Protein AF-A0A1J0MZK4-F1 (afdb_monomer_lite)

Structure (mmCIF, N/CA/C/O backbone):
data_AF-A0A1J0MZK4-F1
#
_entry.id   AF-A0A1J0MZK4-F1
#
loop_
_atom_site.group_PDB
_atom_site.id
_atom_site.type_symbol
_atom_site.label_atom_id
_atom_site.label_alt_id
_atom_site.label_comp_id
_atom_site.label_asym_id
_atom_site.label_entity_id
_atom_site.label_seq_id
_atom_site.pdbx_PDB_ins_code
_atom_site.Cartn_x
_atom_site.Cartn_y
_atom_site.Cartn_z
_atom_site.occupancy
_atom_site.B_iso_or_equiv
_atom_site.auth_seq_id
_atom_site.auth_comp_id
_atom_site.auth_asym_id
_atom_site.auth_atom_id
_atom_site.pdbx_PDB_model_num
ATOM 1 N N . MET A 1 1 ? -8.703 12.647 11.241 1.00 46.16 1 MET A N 1
ATOM 2 C CA . MET A 1 1 ? -9.928 11.837 11.082 1.00 46.16 1 MET A CA 1
ATOM 3 C C . MET A 1 1 ? -10.052 10.964 12.318 1.00 46.16 1 MET A C 1
ATOM 5 O O . MET A 1 1 ? -9.254 10.049 12.451 1.00 46.16 1 MET A O 1
ATOM 9 N N . LEU A 1 2 ? -10.949 11.294 13.245 1.00 32.50 2 LEU A N 1
ATOM 10 C CA . LEU A 1 2 ? -11.140 10.554 14.501 1.00 32.50 2 LEU A CA 1
ATOM 11 C C . LEU A 1 2 ? -12.250 9.514 14.287 1.00 32.50 2 LEU A C 1
ATOM 13 O O . LEU A 1 2 ? -13.219 9.819 13.619 1.00 32.50 2 LEU A O 1
ATOM 17 N N . VAL A 1 3 ? -12.131 8.294 14.806 1.00 44.38 3 VAL A N 1
ATOM 18 C CA . VAL A 1 3 ? -13.223 7.297 14.842 1.00 44.38 3 VAL A CA 1
ATOM 19 C C . VAL A 1 3 ? -13.531 7.092 16.321 1.00 44.38 3 VAL A C 1
ATOM 21 O O . VAL A 1 3 ? -12.708 6.517 17.028 1.00 44.38 3 VAL A O 1
ATOM 24 N N . SER A 1 4 ? -14.647 7.646 16.798 1.00 35.59 4 SER A N 1
ATOM 25 C CA . SER A 1 4 ? -15.149 7.472 18.169 1.00 35.59 4 SER A CA 1
ATOM 26 C C . SER A 1 4 ? -16.149 6.323 18.159 1.00 35.59 4 SER A C 1
ATOM 28 O O . SER A 1 4 ? -16.959 6.262 17.244 1.00 35.59 4 SER A O 1
ATOM 30 N N . ILE A 1 5 ? -16.067 5.399 19.113 1.00 45.16 5 ILE A N 1
ATOM 31 C CA . ILE A 1 5 ? -16.914 4.203 19.196 1.00 45.16 5 ILE A CA 1
ATOM 32 C C . ILE A 1 5 ? -17.837 4.375 20.408 1.00 45.16 5 ILE A C 1
ATOM 34 O O . ILE A 1 5 ? -17.351 4.448 21.532 1.00 45.16 5 ILE A O 1
ATOM 38 N N . GLU A 1 6 ? -19.152 4.472 20.192 1.00 30.55 6 GLU A N 1
ATOM 39 C CA . GLU A 1 6 ? -20.142 4.620 21.267 1.00 30.55 6 GLU A CA 1
ATOM 40 C C . GLU A 1 6 ? -21.362 3.726 21.002 1.00 30.55 6 GLU A C 1
ATOM 42 O O . GLU A 1 6 ? -21.846 3.631 19.874 1.00 30.55 6 GLU A O 1
ATOM 47 N N . ASN A 1 7 ? -21.842 3.055 22.053 1.00 42.41 7 ASN A N 1
ATOM 48 C CA . ASN A 1 7 ? -22.743 1.907 21.980 1.00 42.41 7 ASN A CA 1
ATOM 49 C C . ASN A 1 7 ? -24.198 2.289 22.338 1.00 42.41 7 ASN A C 1
ATOM 51 O O . ASN A 1 7 ? -24.444 2.989 23.323 1.00 42.41 7 ASN A O 1
ATOM 55 N N . ARG A 1 8 ? -25.192 1.750 21.612 1.00 35.09 8 ARG A N 1
ATOM 56 C CA . ARG A 1 8 ? -26.586 1.620 22.092 1.00 35.09 8 ARG A CA 1
ATOM 57 C C . ARG A 1 8 ? -26.991 0.145 22.068 1.00 35.09 8 ARG A C 1
ATOM 59 O O . ARG A 1 8 ? -27.215 -0.446 21.020 1.00 35.09 8 ARG A O 1
ATOM 66 N N . ILE A 1 9 ? -27.111 -0.436 23.258 1.00 43.44 9 ILE A N 1
ATOM 67 C CA . ILE A 1 9 ? -27.251 -1.878 23.491 1.00 43.44 9 ILE A CA 1
ATOM 68 C C . ILE A 1 9 ? -28.660 -2.401 23.139 1.00 43.44 9 ILE A C 1
ATOM 70 O O . ILE A 1 9 ? -29.664 -1.900 23.650 1.00 43.44 9 ILE A O 1
ATOM 74 N N . LYS A 1 10 ? -28.724 -3.536 22.426 1.00 32.84 10 LYS A N 1
ATOM 75 C CA . LYS A 1 10 ? -29.599 -4.664 22.807 1.00 32.84 10 LYS A CA 1
ATOM 76 C C . LYS A 1 10 ? -28.755 -5.944 22.890 1.00 32.84 10 LYS A C 1
ATOM 78 O O . LYS A 1 10 ? -28.070 -6.268 21.924 1.00 32.84 10 LYS A O 1
ATOM 83 N N . PRO A 1 11 ? -28.786 -6.682 24.014 1.00 35.72 11 PRO A N 1
ATOM 84 C CA . PRO A 1 11 ? -27.902 -7.817 24.218 1.00 35.72 11 PRO A CA 1
ATOM 85 C C . PRO A 1 11 ? -28.488 -9.051 23.527 1.00 35.72 11 PRO A C 1
ATOM 87 O O . PRO A 1 11 ? -29.549 -9.537 23.920 1.00 35.72 11 PRO A O 1
ATOM 90 N N . SER A 1 12 ? -27.790 -9.599 22.534 1.00 36.28 12 SER A N 1
ATOM 91 C CA . SER A 1 12 ? -27.989 -10.998 22.153 1.00 36.28 12 SER A CA 1
ATOM 92 C C . SER A 1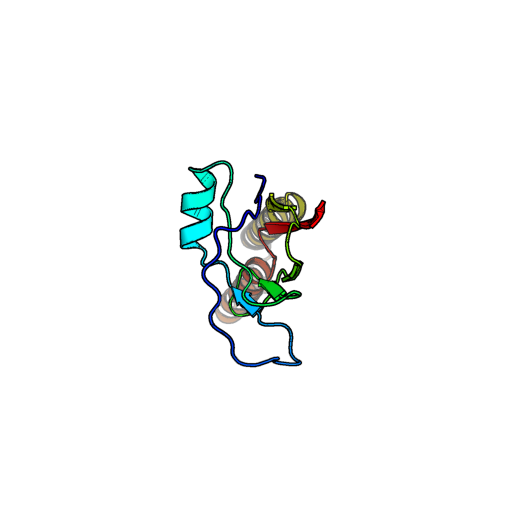 12 ? -26.801 -11.795 22.671 1.00 36.28 12 SER A C 1
ATOM 94 O O . SER A 1 12 ? -25.659 -11.608 22.265 1.00 36.28 12 SER A O 1
ATOM 96 N N . ARG A 1 13 ? -27.081 -12.623 23.680 1.00 41.69 13 ARG A N 1
ATOM 97 C CA . ARG A 1 13 ? -26.185 -13.679 24.145 1.00 41.69 13 ARG A CA 1
ATOM 98 C C . ARG A 1 13 ? -25.894 -14.564 22.936 1.00 41.69 13 ARG A C 1
ATOM 100 O O . ARG A 1 13 ? -26.867 -14.994 22.336 1.00 41.69 13 ARG A O 1
ATOM 107 N N . PHE A 1 14 ? -24.634 -14.815 22.590 1.00 38.03 14 PHE A N 1
ATOM 108 C CA . PHE A 1 14 ? -24.085 -16.144 22.274 1.00 38.03 14 PHE A CA 1
ATOM 109 C C . PHE A 1 14 ? -22.692 -16.046 21.618 1.00 38.03 14 PHE A C 1
ATOM 111 O O . PHE A 1 14 ? -22.480 -15.263 20.703 1.00 38.03 14 PHE A O 1
ATOM 118 N N . PHE A 1 15 ? -21.808 -16.936 22.089 1.00 39.06 15 PHE A N 1
ATOM 119 C CA . PHE A 1 15 ? -20.451 -17.283 21.635 1.00 39.06 15 PHE A CA 1
ATOM 120 C C . PHE A 1 15 ? -19.288 -16.366 22.043 1.00 39.06 15 PHE A C 1
ATOM 122 O O . PHE A 1 15 ? -19.019 -15.346 21.432 1.00 39.06 15 PHE A O 1
ATOM 129 N N . HIS A 1 16 ? -18.530 -16.819 23.051 1.00 36.28 16 HIS A N 1
ATOM 130 C CA . HIS A 1 16 ? -17.130 -16.443 23.246 1.00 36.28 16 HIS A CA 1
ATOM 131 C C . HIS A 1 16 ? -16.280 -17.131 22.172 1.00 36.28 16 HIS A C 1
ATOM 133 O O . HIS A 1 16 ? -15.918 -18.300 22.333 1.00 36.28 16 HIS A O 1
ATOM 139 N N . TYR A 1 17 ? -15.955 -16.431 21.085 1.00 42.31 17 TYR A N 1
ATOM 140 C CA . TYR A 1 17 ? -14.875 -16.864 20.209 1.00 42.31 17 TYR A CA 1
ATOM 141 C C . TYR A 1 17 ? -13.536 -16.440 20.828 1.00 42.31 17 TYR A C 1
ATOM 143 O O . TYR A 1 17 ? -13.320 -15.303 21.221 1.00 42.31 17 TYR A O 1
ATOM 151 N N . THR A 1 18 ? -12.602 -17.382 20.953 1.00 49.25 18 THR A N 1
ATOM 152 C CA . THR A 1 18 ? -11.253 -17.130 21.503 1.00 49.25 18 THR A CA 1
ATOM 153 C C . THR A 1 18 ? -10.317 -16.467 20.482 1.00 49.25 18 THR A C 1
ATOM 155 O O . THR A 1 18 ? -9.159 -16.181 20.785 1.00 49.25 18 THR A O 1
ATOM 158 N N . PHE A 1 19 ? -10.801 -16.236 19.259 1.00 51.00 19 PHE A N 1
ATOM 159 C CA . PHE A 1 19 ? -10.048 -15.622 18.174 1.00 51.00 19 PHE A CA 1
ATOM 160 C C . PHE A 1 19 ? -10.560 -14.203 17.938 1.00 51.00 19 PHE A C 1
ATOM 162 O O . PHE A 1 19 ? -11.756 -14.041 17.713 1.00 51.00 19 PHE A O 1
ATOM 169 N N . PRO A 1 20 ? -9.680 -13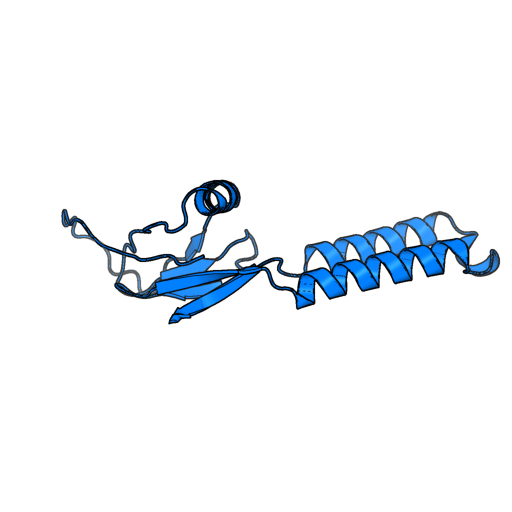.185 17.942 1.00 57.91 20 PRO A N 1
ATOM 170 C CA . PRO A 1 20 ? -10.102 -11.810 17.725 1.00 57.91 20 PRO A CA 1
ATOM 171 C C . PRO A 1 20 ? -10.742 -11.680 16.341 1.00 57.91 20 PRO A C 1
ATOM 173 O O . PRO A 1 20 ? -10.090 -11.924 15.321 1.00 57.91 20 PRO A O 1
ATOM 176 N N . ILE A 1 21 ? -12.016 -11.296 16.312 1.00 64.12 21 ILE A N 1
ATOM 177 C CA . ILE A 1 21 ? -12.781 -11.107 15.080 1.00 64.12 21 ILE A CA 1
ATOM 178 C C . ILE A 1 21 ? -12.156 -9.952 14.287 1.00 64.12 21 ILE A C 1
ATOM 180 O O . ILE A 1 21 ? -11.926 -8.864 14.820 1.00 64.12 21 ILE A O 1
ATOM 184 N N . ALA A 1 22 ? -11.848 -10.186 13.009 1.00 63.66 22 ALA A N 1
ATOM 185 C CA . ALA A 1 22 ? -11.317 -9.156 12.124 1.00 63.66 22 ALA A CA 1
ATOM 186 C C . ALA A 1 22 ? -12.459 -8.319 11.529 1.00 63.66 22 ALA A C 1
ATOM 188 O O . ALA A 1 22 ? -13.201 -8.780 10.662 1.00 63.66 22 ALA A O 1
ATOM 189 N N . ILE A 1 23 ? -12.580 -7.075 11.981 1.00 69.75 23 ILE A N 1
ATOM 190 C CA . ILE A 1 23 ? -13.461 -6.064 11.408 1.00 69.75 23 ILE A CA 1
ATOM 191 C C . ILE A 1 23 ? -12.733 -5.423 10.222 1.00 69.75 23 ILE A C 1
ATOM 193 O O . ILE A 1 23 ? -11.745 -4.700 10.376 1.00 69.75 23 ILE A O 1
ATOM 197 N N . ARG A 1 24 ? -13.229 -5.697 9.013 1.00 71.81 24 ARG A N 1
ATOM 198 C CA . ARG A 1 24 ? -12.689 -5.147 7.764 1.00 71.81 24 ARG A CA 1
ATOM 199 C C . ARG A 1 24 ? -13.448 -3.884 7.380 1.00 71.81 24 ARG A C 1
ATOM 2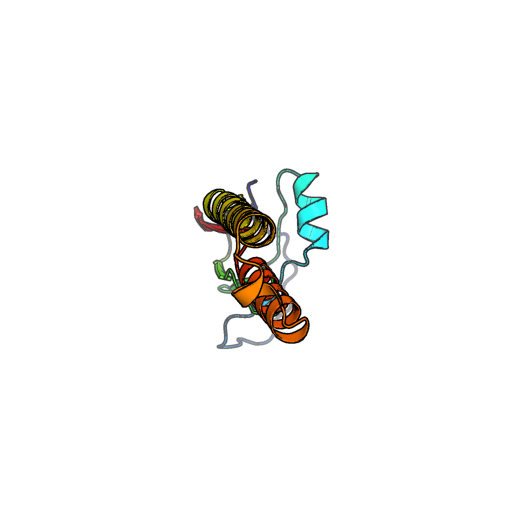01 O O . ARG A 1 24 ? -14.614 -3.959 6.995 1.00 71.81 24 ARG A O 1
ATOM 208 N N . ILE A 1 25 ? -12.785 -2.730 7.428 1.00 70.62 25 ILE A N 1
ATOM 209 C CA . ILE A 1 25 ? -13.368 -1.482 6.923 1.00 70.62 25 ILE A CA 1
ATOM 210 C C . ILE A 1 25 ? -13.300 -1.515 5.397 1.00 70.62 25 ILE A C 1
ATOM 212 O O . ILE A 1 25 ? -12.221 -1.504 4.805 1.00 70.62 25 ILE A O 1
ATOM 216 N N . ASN A 1 26 ? -14.459 -1.535 4.740 1.00 63.38 26 ASN A N 1
ATOM 217 C CA . ASN A 1 26 ? -14.520 -1.448 3.286 1.00 63.38 26 ASN A CA 1
ATOM 218 C C . ASN A 1 26 ? -14.072 -0.048 2.822 1.00 63.38 26 ASN A C 1
ATOM 220 O O . ASN A 1 26 ? -14.462 0.973 3.381 1.00 63.38 26 ASN A O 1
ATOM 224 N N . LYS A 1 27 ? -13.272 0.011 1.755 1.00 58.19 27 LYS A N 1
ATOM 225 C CA . LYS A 1 27 ? -12.773 1.251 1.145 1.00 58.19 27 LYS A CA 1
ATOM 226 C C . LYS A 1 27 ? -13.873 2.269 0.801 1.00 58.19 27 LYS A C 1
ATOM 228 O O . LYS A 1 27 ? -13.599 3.465 0.841 1.00 58.19 27 LYS A O 1
ATOM 233 N N . LYS A 1 28 ? -15.101 1.815 0.509 1.00 55.72 28 LYS A N 1
ATOM 234 C CA . LYS A 1 28 ? -16.273 2.694 0.330 1.00 55.72 28 LYS A CA 1
ATOM 235 C C . LYS A 1 28 ? -16.636 3.453 1.609 1.00 55.72 28 LYS A C 1
ATOM 237 O O . LYS A 1 28 ? -16.835 4.659 1.545 1.00 55.72 28 LYS A O 1
ATOM 242 N N . TYR A 1 29 ? -16.588 2.785 2.763 1.00 57.75 29 TYR A N 1
ATOM 243 C CA . TYR A 1 29 ? -16.799 3.438 4.053 1.00 57.75 29 TYR A CA 1
ATOM 244 C C . TYR A 1 29 ? -15.720 4.483 4.321 1.00 57.75 29 TYR A C 1
ATOM 246 O O . TYR A 1 29 ? -16.044 5.537 4.828 1.00 57.75 29 TYR A O 1
ATOM 254 N N . ILE A 1 30 ? -14.462 4.288 3.903 1.00 58.12 30 ILE A N 1
ATOM 255 C CA . ILE A 1 30 ? -13.434 5.340 4.050 1.00 58.12 30 ILE A CA 1
ATOM 256 C C . ILE A 1 30 ? -13.779 6.600 3.256 1.00 58.12 30 ILE A C 1
ATOM 258 O O . ILE A 1 30 ? -13.567 7.696 3.757 1.00 58.12 30 ILE A O 1
ATOM 262 N N . GLN A 1 31 ? -14.322 6.468 2.046 1.00 51.84 31 GLN A N 1
ATOM 263 C CA . GLN A 1 31 ? -14.748 7.633 1.262 1.00 51.84 31 GLN A CA 1
ATOM 264 C C . GLN A 1 31 ? -15.948 8.346 1.901 1.00 51.84 31 GLN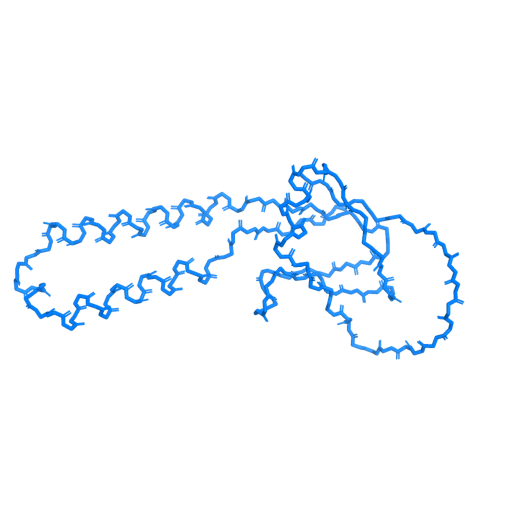 A C 1
ATOM 266 O O . GLN A 1 31 ? -16.007 9.570 1.867 1.00 51.84 31 GLN A O 1
ATOM 271 N N . GLU A 1 32 ? -16.853 7.604 2.541 1.00 50.50 32 GLU A N 1
ATOM 272 C CA . GLU A 1 32 ? -17.951 8.171 3.334 1.00 50.50 32 GLU A CA 1
ATOM 273 C C . GLU A 1 32 ? -17.451 8.807 4.650 1.00 50.50 32 GLU A C 1
ATOM 275 O O . GLU A 1 32 ? -17.916 9.883 5.012 1.00 50.50 32 GLU A O 1
ATOM 280 N N . ILE A 1 33 ? -16.429 8.235 5.305 1.00 52.53 33 ILE A N 1
ATOM 281 C CA . ILE A 1 33 ? -15.748 8.798 6.492 1.00 52.53 33 ILE A CA 1
ATOM 282 C C . ILE A 1 33 ? -14.933 10.056 6.116 1.00 52.53 33 ILE A C 1
ATOM 284 O O . ILE A 1 33 ? -14.731 10.943 6.934 1.00 52.53 33 ILE A O 1
ATOM 288 N N . VAL A 1 34 ? -14.468 10.209 4.870 1.00 50.78 34 VAL A N 1
ATOM 289 C CA . VAL A 1 34 ? -13.855 11.481 4.427 1.00 50.78 34 VAL A CA 1
ATOM 290 C C . VAL A 1 34 ? -14.882 12.623 4.437 1.00 50.78 34 VAL A C 1
ATOM 292 O O . VAL A 1 34 ? -14.501 13.765 4.678 1.00 50.78 34 VAL A O 1
ATOM 295 N N . ASN A 1 35 ? -16.168 12.315 4.238 1.00 51.78 35 ASN A N 1
ATOM 296 C CA . ASN A 1 35 ? -17.262 13.287 4.318 1.00 51.78 35 ASN A CA 1
ATOM 297 C C . ASN A 1 35 ? -17.850 13.427 5.735 1.00 51.78 35 ASN A C 1
ATOM 299 O O . ASN A 1 35 ? -18.443 14.457 6.045 1.00 51.78 35 ASN A O 1
ATOM 303 N N . LEU A 1 36 ? -17.701 12.407 6.585 1.00 53.47 36 LEU A N 1
ATOM 304 C CA . LEU A 1 36 ? -18.179 12.370 7.967 1.00 53.47 36 LEU A CA 1
ATOM 305 C C . LEU A 1 36 ? -16.972 12.289 8.901 1.00 53.47 36 LEU A C 1
ATOM 307 O O . LEU A 1 36 ? -16.399 11.221 9.084 1.00 53.47 36 LEU A O 1
ATOM 311 N N . GLU A 1 37 ? -16.589 13.419 9.499 1.00 58.50 37 GLU A N 1
ATOM 312 C CA . GLU A 1 37 ? -15.367 13.595 10.306 1.00 58.50 37 GLU A CA 1
ATOM 313 C C . GLU A 1 37 ? -15.114 12.501 11.366 1.00 58.50 37 GLU A C 1
ATOM 315 O O . GLU A 1 37 ? -13.958 12.300 11.759 1.00 58.50 37 GLU A O 1
ATOM 320 N N . THR A 1 38 ? -16.182 11.811 11.803 1.00 62.34 38 THR A N 1
ATOM 321 C CA . THR A 1 38 ? -16.174 10.681 12.740 1.00 62.34 38 THR A CA 1
ATOM 322 C C . THR A 1 38 ? -17.178 9.593 12.344 1.00 62.34 38 THR A C 1
ATOM 324 O O . THR A 1 38 ? -18.301 9.900 11.950 1.00 62.34 38 THR A O 1
ATOM 327 N N . VAL A 1 39 ? -16.797 8.319 12.497 1.00 66.44 39 VAL A N 1
ATOM 328 C CA . VAL A 1 39 ? -17.697 7.159 12.358 1.00 66.44 39 VAL A CA 1
ATOM 329 C C . VAL A 1 39 ? -17.589 6.268 13.589 1.00 66.44 39 VAL A C 1
ATOM 331 O O . VAL A 1 39 ? -16.496 6.078 14.109 1.00 66.44 39 VAL A O 1
ATOM 334 N N . THR A 1 40 ? -18.721 5.742 14.047 1.00 67.06 40 THR A N 1
ATOM 335 C CA . THR A 1 40 ? -18.839 4.772 15.141 1.00 67.06 40 THR A CA 1
ATOM 336 C C . THR A 1 40 ? -18.950 3.361 14.568 1.00 67.06 40 THR A C 1
ATOM 338 O O . THR A 1 40 ? -19.655 3.136 13.584 1.00 67.06 40 THR A O 1
ATOM 341 N N . ILE A 1 41 ? -18.220 2.402 15.146 1.00 70.75 41 ILE A N 1
ATOM 342 C CA . ILE A 1 41 ? -18.234 0.997 14.715 1.00 70.75 41 ILE A CA 1
ATOM 343 C C . ILE A 1 41 ? -18.495 0.120 15.933 1.00 70.75 41 ILE A C 1
ATOM 345 O O . ILE A 1 41 ? -17.682 0.106 16.854 1.00 70.75 41 ILE A O 1
ATOM 349 N N . ASP A 1 42 ? -19.582 -0.645 15.909 1.00 64.38 42 ASP A N 1
ATOM 350 C CA . ASP A 1 42 ? -19.906 -1.577 16.988 1.00 64.38 42 ASP A CA 1
ATOM 351 C C . ASP A 1 42 ? -18.935 -2.763 16.987 1.00 64.38 42 ASP A C 1
ATOM 353 O O . ASP A 1 42 ? -18.766 -3.454 15.974 1.00 64.38 42 ASP A O 1
ATOM 357 N N . ILE A 1 43 ? -18.296 -3.013 18.132 1.00 69.25 43 ILE A N 1
ATOM 358 C CA . ILE A 1 43 ? -17.402 -4.156 18.307 1.00 69.25 43 ILE A CA 1
ATOM 359 C C . ILE A 1 43 ? -18.206 -5.302 18.940 1.00 69.25 43 ILE A C 1
ATOM 361 O O . ILE A 1 43 ? -18.713 -5.149 20.050 1.00 69.25 43 ILE A O 1
ATOM 365 N N . PRO A 1 44 ? -18.337 -6.462 18.269 1.00 62.44 44 PRO A N 1
ATOM 366 C CA . PRO A 1 44 ? -19.146 -7.573 18.772 1.00 62.44 44 PRO A CA 1
ATOM 367 C C . PRO A 1 44 ? -18.564 -8.243 20.031 1.00 62.44 44 PRO A C 1
ATOM 369 O O . PRO A 1 44 ? -19.285 -8.950 20.730 1.00 62.44 44 PRO A O 1
ATOM 372 N N . GLU A 1 45 ? -17.279 -8.028 20.336 1.00 66.00 45 GLU A N 1
ATOM 373 C CA . GLU A 1 45 ? -16.561 -8.616 21.474 1.00 66.00 45 GLU A CA 1
ATOM 374 C C . GLU A 1 45 ? -15.621 -7.587 22.132 1.00 66.00 45 GLU A C 1
ATOM 376 O O . GLU A 1 45 ? -15.285 -6.573 21.530 1.00 66.00 45 GLU A O 1
ATOM 381 N N . ASN A 1 46 ? -15.112 -7.860 23.341 1.00 65.56 46 ASN A N 1
ATOM 382 C CA . ASN A 1 46 ? -14.183 -6.954 24.045 1.00 65.56 46 ASN A CA 1
ATOM 383 C C . ASN A 1 46 ? -12.873 -6.671 23.278 1.00 65.56 46 ASN A C 1
ATOM 385 O O . ASN A 1 46 ? -12.158 -5.738 23.634 1.00 65.56 46 ASN A O 1
ATOM 389 N N . ASN A 1 47 ? -12.536 -7.477 22.262 1.00 67.06 47 ASN A N 1
ATOM 390 C CA . ASN A 1 47 ? -11.333 -7.330 21.446 1.00 67.06 47 ASN A CA 1
ATOM 391 C C . ASN A 1 47 ? -11.602 -7.702 19.980 1.00 67.06 47 ASN A C 1
ATOM 393 O O . ASN A 1 47 ? -12.024 -8.818 19.688 1.00 67.06 47 ASN A O 1
ATOM 397 N N . ALA A 1 48 ? -11.244 -6.818 19.052 1.00 76.62 48 ALA A N 1
ATOM 398 C CA . ALA A 1 48 ? -11.310 -7.063 17.615 1.00 76.62 48 ALA A CA 1
ATOM 399 C C . ALA A 1 48 ? -10.050 -6.570 16.886 1.00 76.62 48 ALA A C 1
ATOM 401 O O . ALA A 1 48 ? -9.246 -5.793 17.406 1.00 76.62 48 ALA A O 1
ATOM 402 N N . LEU A 1 49 ? -9.853 -7.049 15.659 1.00 79.56 49 LEU A N 1
ATOM 403 C CA . LEU A 1 49 ? -8.795 -6.594 14.758 1.00 79.56 49 LEU A CA 1
ATOM 404 C C . LEU A 1 49 ? -9.392 -5.696 13.682 1.00 79.56 49 LEU A C 1
ATOM 406 O O . LEU A 1 49 ? -10.189 -6.157 12.880 1.00 79.56 49 LEU A O 1
ATOM 410 N N . LEU A 1 50 ? -8.969 -4.441 13.615 1.00 80.25 50 LEU A N 1
ATOM 411 C CA . LEU A 1 50 ? -9.362 -3.527 12.552 1.00 80.25 50 LEU A CA 1
ATOM 412 C C . LEU A 1 50 ? -8.368 -3.631 11.391 1.00 80.25 50 LEU A C 1
ATOM 414 O O . LEU A 1 50 ? -7.167 -3.434 11.597 1.00 80.25 50 LEU A O 1
ATOM 418 N N . SER A 1 51 ? -8.845 -3.923 10.179 1.00 78.75 51 SER A N 1
ATOM 419 C CA . SER A 1 51 ? -8.018 -3.955 8.964 1.00 78.75 51 SER A CA 1
ATOM 420 C C . SER A 1 51 ? -8.687 -3.250 7.779 1.00 78.75 51 SER A C 1
ATOM 422 O O . SER A 1 51 ? -9.905 -3.079 7.730 1.00 78.75 51 SER A O 1
ATOM 424 N N . TYR A 1 52 ? -7.871 -2.791 6.825 1.00 70.25 52 TYR A N 1
ATOM 425 C CA . TYR A 1 52 ? -8.336 -2.001 5.671 1.00 70.25 52 TYR A CA 1
ATOM 426 C C . TYR A 1 52 ? -8.457 -2.799 4.360 1.00 70.25 52 TYR A C 1
ATOM 428 O O . TYR A 1 52 ? -9.214 -2.425 3.469 1.00 70.25 52 TYR A O 1
ATOM 436 N N . ASN A 1 53 ? -7.701 -3.887 4.205 1.00 67.81 53 ASN A N 1
ATOM 437 C CA . ASN A 1 53 ? -7.601 -4.623 2.943 1.00 67.81 53 ASN A CA 1
ATOM 438 C C . ASN A 1 53 ? -7.823 -6.121 3.141 1.00 67.81 53 ASN A C 1
ATOM 440 O O . ASN A 1 53 ? -7.682 -6.639 4.243 1.00 67.81 53 ASN A O 1
ATOM 444 N N . PHE A 1 54 ? -8.056 -6.826 2.030 1.00 63.94 54 PHE A N 1
ATOM 445 C CA . PHE A 1 54 ? -8.121 -8.291 1.982 1.00 63.94 54 PHE A CA 1
ATOM 446 C C . PHE A 1 54 ? -6.858 -8.974 2.536 1.00 63.94 54 PHE A C 1
ATOM 448 O O . PHE A 1 54 ? -6.944 -10.049 3.113 1.00 63.94 54 PHE A O 1
ATOM 455 N N . PHE A 1 55 ? -5.696 -8.323 2.414 1.00 65.88 55 PHE A N 1
ATOM 456 C CA . PHE A 1 55 ? -4.428 -8.789 2.989 1.00 65.88 55 PHE A CA 1
ATOM 457 C C . PHE A 1 55 ? -4.298 -8.538 4.500 1.00 65.88 55 PHE A C 1
ATOM 459 O O . PHE A 1 55 ? -3.217 -8.716 5.054 1.00 65.88 55 PHE A O 1
ATOM 466 N N . ASP A 1 56 ? -5.361 -8.057 5.152 1.00 68.62 56 ASP A N 1
ATOM 467 C CA . ASP A 1 56 ? -5.398 -7.705 6.572 1.00 68.62 56 ASP A CA 1
ATOM 468 C C . ASP A 1 56 ? -4.212 -6.815 6.999 1.00 68.62 56 ASP A C 1
ATOM 470 O O . ASP A 1 56 ? -3.644 -6.943 8.086 1.00 68.62 56 ASP A O 1
ATOM 474 N N . TYR A 1 57 ? -3.837 -5.891 6.106 1.00 71.12 57 TYR A N 1
ATOM 475 C CA . TYR A 1 57 ? -2.767 -4.920 6.302 1.00 71.12 57 TYR A CA 1
ATOM 476 C C . TYR A 1 57 ? -3.136 -3.548 5.701 1.00 71.12 57 TYR A C 1
ATOM 478 O O . TYR A 1 57 ? -3.586 -3.487 4.550 1.00 71.12 57 TYR A O 1
ATOM 486 N N . PRO A 1 58 ? -2.927 -2.433 6.428 1.00 76.06 58 PRO A N 1
ATOM 487 C CA . PRO A 1 58 ? -2.502 -2.354 7.833 1.00 76.06 58 PRO A CA 1
ATOM 488 C C . PRO A 1 58 ? -3.549 -2.958 8.790 1.00 76.06 58 PRO A C 1
ATOM 490 O O . PRO A 1 58 ? -4.723 -3.048 8.429 1.00 76.06 58 PRO A O 1
ATOM 493 N N . ARG A 1 59 ? -3.124 -3.378 9.993 1.00 83.25 59 ARG A N 1
ATOM 494 C CA . ARG A 1 59 ? -4.005 -3.904 11.054 1.00 83.25 59 ARG A CA 1
ATOM 495 C C . ARG A 1 59 ? -3.696 -3.298 12.418 1.00 83.25 59 ARG A C 1
ATOM 497 O O . ARG A 1 59 ? -2.530 -3.045 12.718 1.00 83.25 59 ARG A O 1
ATOM 504 N N . ILE A 1 60 ? -4.719 -3.124 13.248 1.00 84.19 60 ILE A N 1
ATOM 505 C CA . ILE A 1 60 ? -4.595 -2.686 14.645 1.00 84.19 60 ILE A CA 1
ATOM 506 C C . ILE A 1 60 ? -5.589 -3.453 15.526 1.00 84.19 60 ILE A C 1
ATOM 508 O O . ILE A 1 60 ? -6.646 -3.856 15.053 1.00 84.19 60 ILE A O 1
ATOM 512 N N . ARG A 1 61 ? -5.245 -3.699 16.794 1.00 85.31 61 ARG A N 1
ATOM 513 C CA . ARG A 1 61 ? -6.186 -4.260 17.776 1.00 85.31 61 ARG A CA 1
ATOM 514 C C . ARG A 1 61 ? -6.984 -3.133 18.415 1.00 85.31 61 ARG A C 1
ATOM 516 O O . ARG A 1 61 ? -6.391 -2.122 18.788 1.00 85.31 61 ARG A O 1
ATOM 523 N N . VAL A 1 62 ? -8.285 -3.344 18.538 1.00 82.19 62 VAL A N 1
ATOM 524 C CA . VAL A 1 62 ? -9.237 -2.398 19.116 1.00 82.19 62 VAL A CA 1
ATOM 525 C C . VAL A 1 62 ? -10.098 -3.094 20.165 1.00 82.19 62 VAL A C 1
ATOM 527 O O . VAL A 1 62 ? -10.404 -4.281 20.035 1.00 82.19 62 VAL A O 1
ATOM 530 N N . SER A 1 63 ? -10.459 -2.350 21.196 1.00 82.06 63 SER A N 1
ATOM 531 C CA . SER A 1 63 ? -11.321 -2.730 22.311 1.00 82.06 63 SER A CA 1
ATOM 532 C C . SER A 1 63 ? -12.435 -1.692 22.459 1.00 82.06 63 SER A C 1
ATOM 534 O O . SER A 1 63 ? -12.366 -0.613 21.868 1.00 82.06 63 SER A O 1
ATOM 536 N N . ASP A 1 64 ? -13.471 -2.022 23.229 1.00 75.94 64 ASP A N 1
ATOM 537 C CA . ASP A 1 64 ? -14.592 -1.105 23.457 1.00 75.94 64 ASP A CA 1
ATOM 538 C C . ASP A 1 64 ? -14.120 0.224 24.075 1.00 75.94 64 ASP A C 1
ATOM 540 O O . ASP A 1 64 ? -13.261 0.240 24.960 1.00 75.94 64 ASP A O 1
ATOM 544 N N . GLY A 1 65 ? -14.656 1.337 23.571 1.00 74.56 65 GLY A N 1
ATOM 545 C CA . GLY A 1 65 ? -14.258 2.697 23.951 1.00 74.56 65 GLY A CA 1
ATOM 546 C C . GLY A 1 65 ? -12.951 3.219 23.333 1.00 74.56 65 GLY A C 1
ATOM 547 O O . GLY A 1 65 ? -12.611 4.384 23.546 1.00 74.56 65 GLY A O 1
ATOM 548 N N . ASP A 1 66 ? -12.222 2.418 22.548 1.00 78.75 66 ASP A N 1
ATOM 549 C CA . ASP A 1 66 ? -11.026 2.899 21.849 1.00 78.75 66 ASP A CA 1
ATOM 550 C C . ASP A 1 66 ? -11.376 3.938 20.776 1.00 78.75 66 ASP A C 1
ATOM 552 O O . A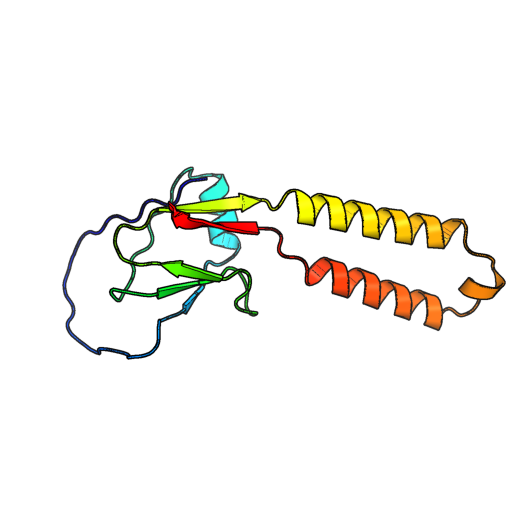SP A 1 66 ? -12.295 3.757 19.977 1.00 78.75 66 ASP A O 1
ATOM 556 N N . THR A 1 67 ? -10.561 4.990 20.677 1.00 77.75 67 THR A N 1
ATOM 557 C CA . THR A 1 67 ? -10.635 5.938 19.559 1.00 77.75 67 THR A CA 1
ATOM 558 C C . THR A 1 67 ? -9.498 5.664 18.581 1.00 77.75 67 THR A C 1
ATOM 560 O O . THR A 1 67 ? -8.316 5.736 18.935 1.00 77.75 67 THR A O 1
ATOM 563 N N . VAL A 1 68 ? -9.839 5.359 17.327 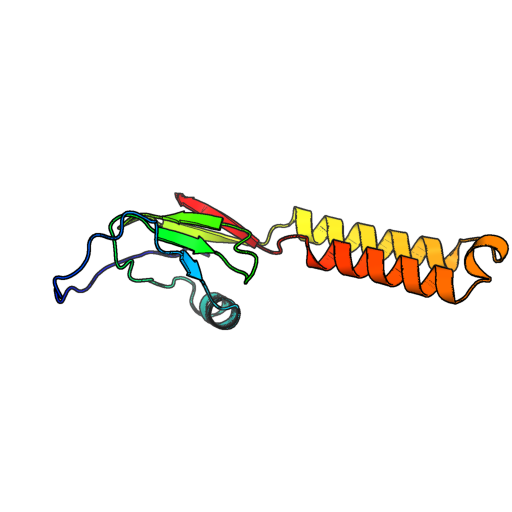1.00 80.19 68 VAL A N 1
ATOM 564 C CA . VAL A 1 68 ? -8.848 5.066 16.281 1.00 80.19 68 VAL A CA 1
ATOM 565 C C . VAL A 1 68 ? -8.855 6.148 15.218 1.00 80.19 68 VAL A C 1
ATOM 567 O O . VAL A 1 68 ? -9.848 6.421 14.564 1.00 80.19 68 VAL A O 1
ATOM 570 N N . THR A 1 69 ? -7.707 6.750 14.979 1.00 77.88 69 THR A N 1
ATOM 571 C CA . THR A 1 69 ? -7.522 7.726 13.913 1.00 77.88 69 THR A CA 1
ATOM 572 C C . THR A 1 69 ? -6.992 7.008 12.676 1.00 77.88 69 THR A C 1
ATOM 574 O O . THR A 1 69 ? -6.004 6.269 12.752 1.00 77.88 69 THR A O 1
ATOM 577 N N . ILE A 1 70 ? -7.634 7.218 11.526 1.00 77.94 70 ILE A N 1
ATOM 578 C CA . ILE A 1 70 ? -7.129 6.751 10.229 1.00 77.94 70 ILE A CA 1
ATOM 579 C C . ILE A 1 70 ? -6.421 7.923 9.566 1.00 77.94 70 ILE A C 1
ATOM 581 O O . ILE A 1 70 ? -7.041 8.922 9.206 1.00 77.94 70 ILE A O 1
ATOM 585 N N . GLU A 1 71 ? -5.111 7.805 9.393 1.00 77.94 71 GLU A N 1
ATOM 586 C CA . GLU A 1 71 ? -4.306 8.860 8.788 1.00 77.94 71 GLU A CA 1
ATOM 587 C C . GLU A 1 71 ? -3.684 8.396 7.477 1.00 77.94 71 GLU A C 1
ATOM 589 O O . GLU A 1 71 ? -3.307 7.233 7.303 1.00 77.94 71 GLU A O 1
ATOM 594 N N . HIS A 1 72 ? -3.550 9.326 6.535 1.00 78.19 72 HIS A N 1
ATOM 595 C CA . HIS A 1 72 ? -2.794 9.072 5.320 1.00 78.19 72 HIS A CA 1
ATOM 596 C C . HIS A 1 72 ? -1.308 8.939 5.638 1.00 78.19 72 HIS A C 1
ATOM 598 O O . HIS A 1 72 ? -0.695 9.831 6.225 1.00 78.19 72 HIS A O 1
ATOM 604 N N . HIS A 1 73 ? -0.700 7.855 5.162 1.00 81.56 73 HIS A N 1
ATOM 605 C CA . HIS A 1 73 ? 0.727 7.645 5.339 1.00 81.56 73 HIS A CA 1
ATOM 606 C C . HIS A 1 73 ? 1.504 8.516 4.339 1.00 81.56 73 HIS A C 1
ATOM 608 O O . HIS A 1 73 ? 1.743 8.117 3.197 1.00 81.56 73 HIS A O 1
ATOM 614 N N . GLN A 1 74 ? 1.909 9.717 4.767 1.00 81.94 74 GLN A N 1
ATOM 615 C CA . GLN A 1 74 ? 2.633 10.671 3.912 1.00 81.94 74 GLN A CA 1
ATOM 616 C C . GLN A 1 74 ? 3.926 10.066 3.349 1.00 81.94 74 GLN A C 1
ATOM 618 O O . GLN A 1 74 ? 4.226 10.242 2.172 1.00 81.94 74 GLN A O 1
ATOM 623 N N . VAL A 1 75 ? 4.638 9.257 4.147 1.00 84.19 75 VAL A N 1
ATOM 624 C CA . VAL A 1 75 ? 5.840 8.541 3.679 1.00 84.19 75 VAL A CA 1
ATOM 625 C C . VAL A 1 75 ? 5.512 7.562 2.549 1.00 84.19 75 VAL A C 1
ATOM 627 O O . VAL A 1 75 ? 6.204 7.572 1.540 1.00 84.19 75 VAL A O 1
ATOM 630 N N . SER A 1 76 ? 4.436 6.770 2.644 1.00 86.44 76 SER A N 1
ATOM 631 C CA . SER A 1 76 ? 4.035 5.870 1.553 1.00 86.44 76 SER A CA 1
ATOM 632 C C . SER A 1 76 ? 3.690 6.641 0.282 1.00 86.44 76 SER A C 1
ATOM 634 O O . SER A 1 76 ? 4.008 6.193 -0.815 1.00 86.44 76 SER A O 1
ATOM 636 N N . ARG A 1 77 ? 3.058 7.815 0.408 1.00 85.44 77 ARG A N 1
ATOM 637 C CA . ARG A 1 77 ? 2.768 8.693 -0.734 1.00 85.44 77 ARG A CA 1
ATOM 638 C C . ARG A 1 77 ? 4.056 9.197 -1.388 1.00 85.44 77 ARG A C 1
ATOM 640 O O . ARG A 1 77 ? 4.189 9.084 -2.604 1.00 85.44 77 ARG A O 1
ATOM 647 N N . LEU A 1 78 ? 5.001 9.691 -0.588 1.00 90.62 78 LEU A N 1
ATOM 648 C CA . LEU A 1 78 ? 6.309 10.137 -1.064 1.00 90.62 78 LEU A CA 1
ATOM 649 C C . LEU A 1 78 ? 7.078 8.994 -1.736 1.00 90.62 78 LEU A C 1
ATOM 651 O O . LEU A 1 78 ? 7.609 9.173 -2.824 1.00 90.62 78 LEU A O 1
ATOM 655 N N . LEU A 1 79 ? 7.086 7.803 -1.134 1.00 89.00 79 LEU A N 1
ATOM 656 C CA . LEU A 1 79 ? 7.790 6.644 -1.676 1.00 89.00 79 LEU A CA 1
ATOM 657 C C . LEU A 1 79 ? 7.214 6.219 -3.032 1.00 89.00 79 LEU A C 1
ATOM 659 O O . LEU A 1 79 ? 7.965 5.966 -3.968 1.00 89.00 79 LEU A O 1
ATOM 663 N N . ARG A 1 80 ? 5.881 6.203 -3.171 1.00 90.19 80 ARG A N 1
ATOM 664 C CA . ARG A 1 80 ? 5.219 5.938 -4.459 1.00 90.19 80 ARG A CA 1
ATOM 665 C C . ARG A 1 80 ? 5.598 6.972 -5.513 1.00 90.19 80 ARG A C 1
ATOM 667 O O . ARG A 1 80 ? 5.856 6.601 -6.657 1.00 90.19 80 ARG A O 1
ATOM 674 N N . PHE A 1 81 ? 5.649 8.248 -5.134 1.00 91.94 81 PHE A N 1
ATOM 675 C CA . PHE A 1 81 ? 6.070 9.319 -6.032 1.00 91.94 81 PHE A CA 1
ATOM 676 C C . PHE A 1 81 ? 7.529 9.143 -6.477 1.00 91.94 81 PHE A C 1
ATOM 678 O O . PHE A 1 81 ? 7.808 9.173 -7.675 1.00 91.94 81 PHE A O 1
ATOM 685 N N . LEU A 1 82 ? 8.441 8.878 -5.537 1.00 93.44 82 LEU A N 1
ATOM 686 C CA . LEU A 1 82 ? 9.857 8.637 -5.820 1.00 93.44 82 LEU A CA 1
ATOM 687 C C . LEU A 1 82 ? 10.051 7.437 -6.748 1.00 93.44 82 LEU A C 1
ATOM 689 O O . LEU A 1 82 ? 10.671 7.584 -7.792 1.00 93.44 82 LEU A O 1
ATOM 693 N N . VAL A 1 83 ? 9.458 6.284 -6.430 1.00 91.94 83 VAL A N 1
ATOM 694 C CA . VAL A 1 83 ? 9.564 5.066 -7.252 1.00 91.94 83 VAL A CA 1
ATOM 695 C C . VAL A 1 83 ? 9.037 5.298 -8.670 1.00 91.94 83 VAL A C 1
ATOM 697 O O . VAL A 1 83 ? 9.685 4.903 -9.637 1.00 91.94 83 VAL A O 1
ATOM 700 N N . THR A 1 84 ? 7.896 5.979 -8.812 1.00 90.69 84 THR A N 1
ATOM 701 C CA . THR A 1 84 ? 7.323 6.299 -10.131 1.00 90.69 84 THR A CA 1
ATOM 702 C C . THR A 1 84 ? 8.244 7.232 -10.918 1.00 90.69 84 THR A C 1
ATOM 704 O O . THR A 1 84 ? 8.481 7.013 -12.104 1.00 90.69 84 THR A O 1
ATOM 707 N N . THR A 1 85 ? 8.816 8.236 -10.250 1.00 93.69 85 THR A N 1
ATOM 708 C CA . THR A 1 85 ? 9.746 9.194 -10.860 1.00 93.69 85 THR A CA 1
ATOM 709 C C . THR A 1 85 ? 11.037 8.507 -11.292 1.00 93.69 85 THR A C 1
ATOM 711 O O . THR A 1 85 ? 11.479 8.691 -12.421 1.00 93.69 85 THR A O 1
ATOM 714 N N . THR A 1 86 ? 11.622 7.661 -10.441 1.00 91.00 86 THR A N 1
ATOM 715 C CA . THR A 1 86 ? 12.825 6.886 -10.765 1.00 91.00 86 THR A CA 1
ATOM 716 C C . THR A 1 86 ? 12.578 5.927 -11.925 1.00 91.00 86 THR A C 1
ATOM 718 O O . THR A 1 86 ? 13.422 5.831 -12.811 1.00 91.00 86 THR A O 1
ATOM 721 N N . TYR A 1 87 ? 11.422 5.259 -11.971 1.00 90.56 87 TYR A N 1
ATOM 722 C CA . TYR A 1 87 ? 11.044 4.417 -13.108 1.00 90.56 87 TYR A CA 1
ATOM 723 C C . TYR A 1 87 ? 10.943 5.226 -14.406 1.00 90.56 87 TYR A C 1
ATOM 725 O O . TYR A 1 87 ? 11.459 4.800 -15.438 1.00 90.56 87 TYR A O 1
ATOM 733 N N . PHE A 1 88 ? 10.328 6.410 -14.353 1.00 90.81 88 PHE A N 1
ATOM 734 C CA . PHE A 1 88 ? 10.226 7.295 -15.509 1.00 90.81 88 PHE A CA 1
ATOM 735 C C . PHE A 1 88 ? 11.616 7.746 -15.971 1.00 90.81 88 PHE A C 1
ATOM 737 O O . PHE A 1 88 ? 11.966 7.569 -17.130 1.00 90.81 88 PHE A O 1
ATOM 744 N N . LEU A 1 89 ? 12.465 8.225 -15.060 1.00 91.56 89 LEU A N 1
ATOM 745 C CA . LEU A 1 89 ? 13.845 8.599 -15.374 1.00 91.56 89 LEU A CA 1
ATOM 746 C C . LEU A 1 89 ? 14.625 7.438 -15.993 1.00 91.56 89 LEU A C 1
ATOM 748 O O . LEU A 1 89 ? 15.271 7.626 -17.019 1.00 91.56 89 LEU A O 1
ATOM 752 N N . PHE A 1 90 ? 14.515 6.234 -15.426 1.00 87.94 90 PHE A N 1
ATOM 753 C CA . PHE A 1 90 ? 15.115 5.035 -16.002 1.00 87.94 90 PHE A CA 1
ATOM 754 C C . PHE A 1 90 ? 14.611 4.791 -17.427 1.00 87.94 90 PHE A C 1
ATOM 756 O O . PHE A 1 90 ? 15.408 4.530 -18.316 1.00 87.94 90 PHE A O 1
ATOM 763 N N . TYR A 1 91 ? 13.313 4.941 -17.686 1.00 85.44 91 TYR A N 1
ATOM 764 C CA . TYR A 1 91 ? 12.752 4.743 -19.020 1.00 85.44 91 TYR A CA 1
ATOM 765 C C . TYR A 1 91 ? 13.310 5.718 -20.072 1.00 85.44 91 TYR A C 1
ATOM 767 O O . TYR A 1 91 ? 13.565 5.304 -21.202 1.00 85.44 91 TYR A O 1
ATOM 775 N N . PHE A 1 92 ? 13.513 6.991 -19.715 1.00 87.94 92 PHE A N 1
ATOM 776 C CA . PHE A 1 92 ? 14.002 8.018 -20.647 1.00 87.94 92 PHE A CA 1
ATOM 777 C C . PHE A 1 92 ? 15.528 8.057 -20.783 1.00 87.94 92 PHE A C 1
ATOM 779 O O . PHE A 1 92 ? 16.029 8.396 -21.852 1.00 87.94 92 PHE A O 1
ATOM 786 N N . LEU A 1 93 ? 16.266 7.739 -19.717 1.00 89.50 93 LEU A N 1
ATOM 787 C CA . LEU A 1 93 ? 17.727 7.865 -19.668 1.00 89.50 93 LEU A CA 1
ATOM 788 C C . LEU A 1 93 ? 18.457 6.536 -19.887 1.00 89.50 93 LEU A C 1
ATOM 790 O O . LEU A 1 93 ? 19.665 6.547 -20.129 1.00 89.50 93 LEU A O 1
ATOM 794 N N . ALA A 1 94 ? 17.776 5.391 -19.776 1.00 84.88 94 ALA A N 1
ATOM 795 C CA . ALA A 1 94 ? 18.439 4.104 -19.928 1.00 84.88 94 ALA A CA 1
ATOM 796 C C . ALA A 1 94 ? 18.963 3.918 -21.363 1.00 84.88 94 ALA A C 1
ATOM 798 O O . ALA A 1 94 ? 18.232 4.161 -22.330 1.00 84.88 94 ALA A O 1
ATOM 799 N N . PRO A 1 95 ? 20.198 3.410 -21.521 1.00 84.06 95 PRO A N 1
ATOM 800 C CA . PRO A 1 95 ? 20.740 3.072 -22.826 1.00 84.06 95 PRO A CA 1
ATOM 801 C C . PRO A 1 95 ? 19.821 2.107 -23.580 1.00 84.06 95 PRO A C 1
ATOM 803 O O . PRO A 1 95 ? 19.238 1.185 -22.996 1.00 84.06 95 PRO A O 1
ATOM 806 N N . SER A 1 96 ? 19.737 2.274 -24.899 1.00 78.62 96 SER A N 1
ATOM 807 C CA . SER A 1 96 ? 18.939 1.409 -25.777 1.00 78.62 96 SER A CA 1
ATOM 808 C C . SER A 1 96 ? 19.324 -0.070 -25.666 1.00 78.62 96 SER A C 1
ATOM 810 O O . SER A 1 96 ? 18.474 -0.934 -25.855 1.00 78.62 96 SER A O 1
ATOM 812 N N . SER A 1 97 ? 20.565 -0.379 -25.277 1.00 77.62 97 SER A N 1
ATOM 813 C CA . SER A 1 97 ? 21.025 -1.745 -25.014 1.00 77.62 97 SER A CA 1
ATOM 814 C C . SER A 1 97 ? 20.228 -2.439 -23.904 1.00 77.62 97 SER A C 1
ATOM 816 O O . SER A 1 97 ? 19.838 -3.589 -24.084 1.00 77.62 97 SER A O 1
ATOM 818 N N . PHE A 1 98 ? 19.901 -1.744 -22.810 1.00 71.56 98 PHE A N 1
ATOM 819 C CA . PHE A 1 98 ? 19.122 -2.299 -21.692 1.00 71.56 98 PHE A CA 1
ATOM 820 C C . PHE A 1 98 ? 17.625 -2.375 -21.980 1.00 71.56 98 PHE A C 1
ATOM 822 O O . PHE A 1 98 ? 16.921 -3.229 -21.447 1.00 71.56 98 PHE A O 1
ATOM 829 N N . THR A 1 99 ? 17.121 -1.475 -22.818 1.00 72.81 99 THR A N 1
ATOM 830 C CA . THR A 1 99 ? 15.686 -1.338 -23.082 1.00 72.81 99 THR A CA 1
ATOM 831 C C . THR A 1 99 ? 15.272 -1.931 -24.429 1.00 72.81 99 THR A C 1
ATOM 833 O O . THR A 1 99 ? 14.128 -1.766 -24.846 1.00 72.81 99 THR A O 1
ATOM 836 N N . SER A 1 100 ? 16.180 -2.617 -25.117 1.00 78.81 100 SER A N 1
ATOM 837 C CA . SER A 1 100 ? 15.962 -3.205 -26.442 1.00 78.81 100 SER A CA 1
ATOM 838 C C . SER A 1 100 ? 14.953 -4.357 -26.418 1.00 78.81 100 SER A C 1
ATOM 840 O O . SER A 1 100 ? 14.149 -4.491 -27.337 1.00 78.81 100 SER A O 1
ATOM 842 N N . SER A 1 101 ? 14.945 -5.158 -25.348 1.00 86.56 101 SER A N 1
ATOM 843 C CA . SER A 1 101 ? 13.989 -6.255 -25.193 1.00 86.56 101 SER A CA 1
ATOM 844 C C . SER A 1 101 ? 12.630 -5.747 -24.687 1.00 86.56 101 SER A C 1
ATOM 846 O O . SER A 1 101 ? 12.558 -5.194 -23.581 1.00 86.56 101 SER A O 1
ATOM 848 N N . PRO A 1 102 ? 11.526 -5.975 -25.427 1.00 82.94 102 PRO A N 1
ATOM 849 C CA . PRO A 1 102 ? 10.191 -5.587 -24.975 1.00 82.94 102 PRO A CA 1
ATOM 850 C C . PRO A 1 102 ? 9.778 -6.343 -23.704 1.00 82.94 102 PRO A C 1
ATOM 852 O O . PRO A 1 102 ? 9.171 -5.757 -22.810 1.00 82.94 102 PRO A O 1
ATOM 855 N N . TYR A 1 103 ? 10.186 -7.609 -23.563 1.00 87.94 103 TYR A N 1
ATOM 856 C CA . TYR A 1 103 ? 9.877 -8.431 -22.389 1.00 87.94 103 TYR A CA 1
ATOM 857 C C . TYR A 1 103 ? 10.505 -7.883 -21.107 1.00 87.94 103 TYR A C 1
ATOM 859 O O . TYR A 1 103 ? 9.864 -7.876 -20.057 1.00 87.94 103 TYR A O 1
ATOM 867 N N . PHE A 1 104 ? 11.739 -7.375 -21.195 1.00 85.81 104 PHE A N 1
ATOM 868 C CA . PHE A 1 104 ? 12.422 -6.778 -20.050 1.00 85.81 104 PHE A CA 1
ATOM 869 C C . PHE A 1 104 ? 11.679 -5.534 -19.547 1.00 85.81 104 PHE A C 1
ATOM 871 O O . PHE A 1 104 ? 11.441 -5.399 -18.347 1.00 85.81 104 PHE A O 1
ATOM 878 N N . ARG A 1 105 ? 11.221 -4.662 -20.459 1.00 82.88 105 ARG A N 1
ATOM 879 C CA . ARG A 1 105 ? 10.432 -3.471 -20.094 1.00 82.88 105 ARG A CA 1
ATOM 880 C C . ARG A 1 105 ? 9.132 -3.843 -19.388 1.00 82.88 105 ARG A C 1
ATOM 882 O O . ARG A 1 105 ? 8.815 -3.266 -18.348 1.00 82.88 105 ARG A O 1
ATOM 889 N N . THR A 1 106 ? 8.396 -4.806 -19.940 1.00 87.50 106 THR A N 1
ATOM 890 C CA . THR A 1 106 ? 7.130 -5.274 -19.370 1.00 87.50 106 THR A CA 1
ATOM 891 C C . THR A 1 106 ? 7.335 -5.882 -17.984 1.00 87.50 106 THR A C 1
ATOM 893 O O . THR A 1 106 ? 6.591 -5.565 -17.059 1.00 87.50 106 THR A O 1
ATOM 896 N N . TYR A 1 107 ? 8.378 -6.695 -17.806 1.00 90.19 107 TYR A N 1
ATOM 897 C CA . TYR A 1 107 ? 8.709 -7.300 -16.518 1.00 90.19 107 TYR A CA 1
ATOM 898 C C . TYR A 1 107 ? 9.027 -6.251 -15.440 1.00 90.19 107 TYR A C 1
ATOM 900 O O . TYR A 1 107 ? 8.440 -6.277 -14.358 1.00 90.19 107 TYR A O 1
ATOM 908 N N . VAL A 1 108 ? 9.893 -5.278 -15.750 1.00 88.88 108 VAL A N 1
ATOM 909 C CA . VAL A 1 108 ? 10.237 -4.190 -14.818 1.00 88.88 108 VAL A CA 1
ATOM 910 C C . VAL A 1 108 ? 9.002 -3.357 -14.464 1.00 88.88 108 VAL A C 1
ATOM 912 O O . VAL A 1 108 ? 8.803 -3.029 -13.295 1.00 88.88 108 VAL A O 1
ATOM 915 N N . PHE A 1 109 ? 8.134 -3.060 -15.439 1.00 88.69 109 PHE A N 1
ATOM 916 C CA . PHE A 1 109 ? 6.878 -2.347 -15.189 1.00 88.69 109 PHE A CA 1
ATOM 917 C C . PHE A 1 109 ? 5.989 -3.082 -14.177 1.00 88.69 109 PHE A C 1
ATOM 919 O O . PHE A 1 109 ? 5.518 -2.472 -13.216 1.00 88.69 109 PHE A O 1
ATOM 926 N N . PHE A 1 110 ? 5.793 -4.393 -14.352 1.00 92.06 110 PHE A N 1
ATOM 927 C CA . PHE A 1 110 ? 4.977 -5.183 -13.431 1.00 92.06 110 PHE A CA 1
ATOM 928 C C . PHE A 1 110 ? 5.559 -5.215 -12.019 1.00 92.06 110 PHE A C 1
ATOM 930 O O . PHE A 1 110 ? 4.802 -5.052 -11.064 1.00 92.06 110 PHE A O 1
ATOM 937 N N . ILE A 1 111 ? 6.881 -5.343 -11.869 1.00 90.81 111 ILE A N 1
ATOM 938 C CA . ILE A 1 111 ? 7.536 -5.281 -10.553 1.00 90.81 111 ILE A CA 1
ATOM 939 C C . ILE A 1 111 ? 7.284 -3.930 -9.881 1.00 90.81 111 ILE A C 1
ATOM 941 O O . ILE A 1 111 ? 6.903 -3.878 -8.709 1.00 90.81 111 ILE A O 1
ATOM 945 N N . VAL A 1 112 ? 7.472 -2.831 -10.612 1.00 90.25 112 VAL A N 1
ATOM 946 C CA . VAL A 1 112 ? 7.273 -1.478 -10.079 1.00 90.25 112 VAL A CA 1
ATOM 947 C C . VAL A 1 112 ? 5.819 -1.274 -9.651 1.00 90.25 112 VAL A C 1
ATOM 949 O O . VAL A 1 112 ? 5.565 -0.840 -8.526 1.00 90.25 112 VAL A O 1
ATOM 952 N N . MET A 1 113 ? 4.860 -1.656 -10.499 1.00 88.12 113 MET A N 1
ATOM 953 C CA . MET A 1 113 ? 3.433 -1.579 -10.177 1.00 88.12 113 MET A CA 1
ATOM 954 C C . MET A 1 113 ? 3.075 -2.431 -8.961 1.00 88.12 113 MET A C 1
ATOM 956 O O . MET A 1 113 ? 2.393 -1.955 -8.053 1.00 88.12 113 MET A O 1
ATOM 960 N N . PHE A 1 114 ? 3.575 -3.664 -8.902 1.00 88.38 114 PHE A N 1
ATOM 961 C CA . PHE A 1 114 ? 3.336 -4.563 -7.780 1.00 88.38 114 PHE A CA 1
ATOM 962 C C . PHE A 1 114 ? 3.856 -3.970 -6.464 1.00 88.38 114 PHE A C 1
ATOM 964 O O . PHE A 1 114 ? 3.139 -3.937 -5.465 1.00 88.38 114 PHE A O 1
ATOM 971 N N . THR A 1 115 ? 5.058 -3.391 -6.482 1.00 85.69 115 THR A N 1
ATOM 972 C CA . THR A 1 115 ? 5.666 -2.746 -5.307 1.00 85.69 115 THR A CA 1
ATOM 973 C C . THR A 1 115 ? 4.835 -1.551 -4.822 1.00 85.69 115 THR A C 1
ATOM 975 O O . THR A 1 115 ? 4.605 -1.394 -3.622 1.00 85.69 115 THR A O 1
ATOM 978 N N . ILE A 1 116 ? 4.321 -0.729 -5.745 1.00 85.56 116 ILE A N 1
ATOM 979 C CA . ILE A 1 116 ? 3.458 0.425 -5.432 1.00 85.56 116 ILE A CA 1
ATOM 980 C C . ILE A 1 116 ? 2.147 -0.012 -4.764 1.00 85.56 116 ILE A C 1
ATOM 982 O O . ILE A 1 116 ? 1.685 0.649 -3.825 1.00 85.56 116 ILE A O 1
ATOM 986 N N . VAL A 1 117 ? 1.555 -1.112 -5.237 1.00 83.44 117 VAL A N 1
ATOM 987 C CA . VAL A 1 117 ? 0.288 -1.654 -4.721 1.00 83.44 117 VAL A CA 1
ATOM 988 C C . VAL A 1 117 ? 0.443 -2.206 -3.303 1.00 83.44 117 VAL A C 1
ATOM 990 O O . VAL A 1 117 ? -0.465 -2.034 -2.490 1.00 83.44 117 VAL A O 1
ATOM 993 N N . LEU A 1 118 ? 1.590 -2.808 -2.981 1.00 83.06 118 LEU A N 1
ATOM 994 C CA . LEU A 1 118 ? 1.849 -3.373 -1.652 1.00 83.06 118 LEU A CA 1
ATOM 995 C C . LEU A 1 118 ? 2.025 -2.317 -0.550 1.00 83.06 118 LEU A C 1
ATOM 997 O O . LEU A 1 118 ? 1.799 -2.607 0.624 1.00 83.06 118 LEU A O 1
ATOM 1001 N N . LEU A 1 119 ? 2.406 -1.087 -0.900 1.00 82.88 119 LEU A N 1
ATOM 1002 C CA . LEU A 1 119 ? 2.584 -0.014 0.078 1.00 82.88 119 LEU A CA 1
ATOM 1003 C C . LEU A 1 119 ? 1.234 0.409 0.676 1.00 82.88 119 LEU A C 1
ATOM 1005 O O . LEU A 1 119 ? 0.337 0.796 -0.075 1.00 82.88 119 LEU A O 1
ATOM 1009 N N . PRO A 1 120 ? 1.064 0.430 2.008 1.00 78.50 120 PRO A N 1
ATOM 1010 C CA . PRO A 1 120 ? -0.187 0.857 2.622 1.00 78.50 120 PRO A CA 1
ATOM 1011 C C . PRO A 1 120 ? -0.393 2.367 2.429 1.00 78.50 120 PRO A C 1
ATOM 1013 O O . PRO A 1 120 ? 0.498 3.175 2.689 1.00 78.50 120 PRO A O 1
ATOM 1016 N N . SER A 1 121 ? -1.586 2.773 1.985 1.00 80.19 121 SER A N 1
ATOM 1017 C CA . SER A 1 121 ? -1.945 4.197 1.836 1.00 80.19 121 SER A CA 1
ATOM 1018 C C . SER A 1 121 ? -2.312 4.883 3.153 1.00 80.19 121 SER A C 1
ATOM 1020 O O . SER A 1 121 ? -2.327 6.114 3.222 1.00 80.19 121 SER A O 1
ATOM 1022 N N . TYR A 1 122 ? -2.618 4.091 4.175 1.00 79.12 122 TYR A N 1
ATOM 1023 C CA . TYR A 1 122 ? -3.159 4.548 5.446 1.00 79.12 122 TYR A CA 1
ATOM 1024 C C . TYR A 1 122 ? -2.404 3.903 6.599 1.00 79.12 122 TYR A C 1
ATOM 1026 O O . TYR A 1 122 ? -1.783 2.851 6.439 1.00 79.12 122 TYR A O 1
ATOM 1034 N N . ARG A 1 123 ? -2.484 4.533 7.764 1.00 82.06 123 ARG A N 1
ATOM 1035 C CA . ARG A 1 123 ? -2.033 3.993 9.039 1.00 82.06 123 ARG A CA 1
ATOM 1036 C C . ARG A 1 123 ? -3.145 4.182 10.062 1.00 82.06 123 ARG A C 1
ATOM 1038 O O . ARG A 1 123 ? -3.825 5.204 10.054 1.00 82.06 123 ARG A O 1
ATOM 1045 N N . PHE A 1 124 ? -3.294 3.198 10.940 1.00 83.25 124 PHE A N 1
ATOM 1046 C CA . PHE A 1 124 ? -4.137 3.313 12.121 1.00 83.25 124 PHE A CA 1
ATOM 1047 C C . PHE A 1 124 ? -3.319 3.842 13.299 1.00 83.25 124 PHE A C 1
ATOM 1049 O O . PHE A 1 124 ? -2.198 3.380 13.538 1.00 83.25 124 PHE A O 1
ATOM 1056 N N . GLN A 1 125 ? -3.888 4.786 14.040 1.00 80.75 125 GLN A N 1
ATOM 1057 C CA . GLN A 1 125 ? -3.331 5.299 15.283 1.00 80.75 125 GLN A CA 1
ATOM 1058 C C . GLN A 1 125 ? -4.397 5.228 16.372 1.00 80.75 125 GLN A C 1
ATOM 1060 O O . GLN A 1 125 ? -5.430 5.875 16.267 1.00 80.75 125 GLN A O 1
ATOM 1065 N N . LYS A 1 126 ? -4.144 4.433 17.410 1.00 82.56 126 LYS A N 1
ATOM 1066 C CA . LYS A 1 126 ? -4.999 4.347 18.597 1.00 82.56 126 LYS A CA 1
ATOM 1067 C C . LYS A 1 126 ? -4.604 5.450 19.587 1.00 82.56 126 LYS A C 1
ATOM 1069 O O . LYS A 1 126 ? -3.405 5.698 19.751 1.00 82.56 126 LYS A O 1
ATOM 1074 N N . ARG A 1 127 ? -5.589 6.111 20.193 1.00 72.06 127 ARG A N 1
ATOM 1075 C CA . ARG A 1 127 ? -5.418 7.021 21.333 1.00 72.06 127 ARG A CA 1
ATOM 1076 C C . ARG A 1 127 ? -6.103 6.453 22.562 1.00 72.06 127 ARG A C 1
ATOM 1078 O O . ARG A 1 127 ? -7.133 5.771 22.373 1.00 72.06 127 ARG A O 1
#

Organism: Streptococcus iniae (NCBI:txid1346)

Secondary structure (DSSP, 8-state):
-EE--------------SS-EEEE--HHHHHHHHHSS------SSSEEEEESSTT--SEEEEETT--EEEEE-HHHHHHHHHHHHHHHHHHHHS-HHHH--HHHHHHHHHHHHHHHHHS-SEEEEE-

Foldseek 3Di:
DKEWADDDDDDDDDDDDPDAAEDEDEPVVVVVCVVVVYHHDDRPDQKHKYAHDPVRPPIDIDGPRKMKDKAFPVVLVVVLVVLVVVLVCCVVPPDCVQVVDVVSNVVVVVVSVVVNVPRDRIDIDID

Radius of gyration: 20.71 Å; chains: 1; bounding box: 51×31×51 Å

pLDDT: mean 71.64, std 17.16, range [30.55, 93.69]

Sequence (127 aa):
MLVSIENRIKPSRFFHYTFPIAIRINKKYIQEIVNLETVTIDIPENNALLSYNFFDYPRIRVSDGDTVTIEHHQVSRLLRFLVTTTYFLFYFLAPSSFTSSPYFRTYVFFIVMFTIVLLPSYRFQKR